Protein AF-A0A0L8GAP7-F1 (afdb_monomer_lite)

Secondary structure (DSSP, 8-state):
------EEE---GGGHHHHTT--TTGGGSHHHHHHHHHHHHHTT-EEESS---EE-TTS-EEEE-TTS-EE---B-TTSTTSB--SSSSPPPHHHHHHHHHHHHHHHHHHHHHHHHHHHHHHHHHS-PPPGGGGGGTT---

Organism: Octopus bimaculoides (NCBI:txid37653)

Radius of gyration: 24.82 Å; chains: 1; bounding box: 60×45×63 Å

Structure (mmCIF, N/CA/C/O backbone):
data_AF-A0A0L8GAP7-F1
#
_entry.id   AF-A0A0L8GAP7-F1
#
loop_
_atom_site.group_PDB
_atom_site.id
_atom_site.type_symbol
_atom_site.label_atom_id
_atom_site.label_alt_id
_atom_site.label_comp_id
_atom_site.label_asym_id
_atom_site.label_entity_id
_atom_site.label_seq_id
_atom_site.pdbx_PDB_ins_code
_atom_site.Cartn_x
_atom_site.Cartn_y
_atom_site.Cartn_z
_atom_site.occupancy
_atom_site.B_iso_or_equiv
_atom_site.auth_seq_id
_atom_site.auth_comp_id
_atom_site.auth_asym_id
_atom_site.auth_atom_id
_atom_site.pdbx_PDB_model_num
ATOM 1 N N . MET A 1 1 ? 7.703 -23.394 11.719 1.00 33.31 1 MET A N 1
ATOM 2 C CA . MET A 1 1 ? 7.856 -22.819 10.367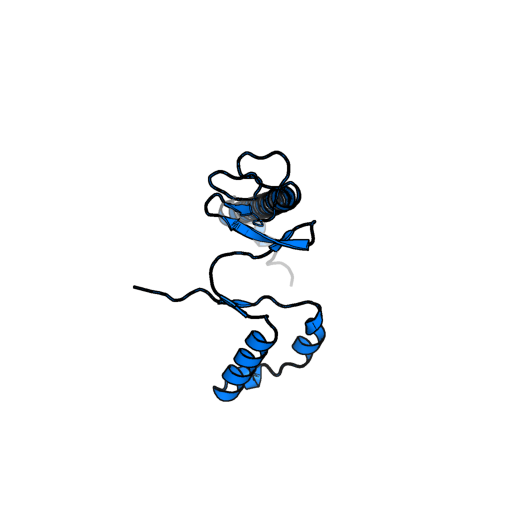 1.00 33.31 1 MET A CA 1
ATOM 3 C C . MET A 1 1 ? 6.482 -22.352 9.921 1.00 33.31 1 MET A C 1
ATOM 5 O O . MET A 1 1 ? 5.646 -23.189 9.620 1.00 33.31 1 MET A O 1
ATOM 9 N N . SER A 1 2 ? 6.210 -21.050 10.019 1.00 41.28 2 SER A N 1
ATOM 10 C CA . SER A 1 2 ? 4.970 -20.445 9.522 1.00 41.28 2 SER A CA 1
ATOM 11 C C . SER A 1 2 ? 5.286 -19.816 8.168 1.00 41.28 2 SER A C 1
ATOM 13 O O . SER A 1 2 ? 6.085 -18.887 8.108 1.00 41.28 2 SER A O 1
ATOM 15 N N . TRP A 1 3 ? 4.714 -20.357 7.093 1.00 41.84 3 TRP A N 1
ATOM 16 C CA . TRP A 1 3 ? 4.723 -19.764 5.751 1.00 41.84 3 TRP A CA 1
ATOM 17 C C . TRP A 1 3 ? 3.321 -19.252 5.407 1.00 41.84 3 TRP A C 1
ATOM 19 O O . TRP A 1 3 ? 2.769 -19.575 4.359 1.00 41.84 3 TRP A O 1
ATOM 29 N N . ALA A 1 4 ? 2.689 -18.518 6.319 1.00 48.25 4 ALA A N 1
ATOM 30 C CA . ALA A 1 4 ? 1.472 -17.802 5.973 1.00 48.25 4 ALA A CA 1
ATOM 31 C C . ALA A 1 4 ? 1.882 -16.454 5.372 1.00 48.25 4 ALA A C 1
ATOM 33 O O . ALA A 1 4 ? 2.181 -15.514 6.104 1.00 48.25 4 ALA A O 1
ATOM 34 N N . SER A 1 5 ? 1.950 -16.380 4.041 1.00 63.56 5 SER A N 1
ATOM 35 C CA . SER A 1 5 ? 2.026 -15.094 3.347 1.00 63.56 5 SER A CA 1
ATOM 36 C C . SER A 1 5 ? 0.787 -14.282 3.714 1.00 63.56 5 SER A C 1
ATOM 38 O O . SER A 1 5 ? -0.337 -14.746 3.519 1.00 63.56 5 SER A O 1
ATOM 40 N N . GLU A 1 6 ? 0.986 -13.098 4.281 1.00 74.75 6 GLU A N 1
ATOM 41 C CA . GLU A 1 6 ? -0.106 -12.224 4.709 1.00 74.75 6 GLU A CA 1
ATOM 42 C C . GLU A 1 6 ? -0.901 -11.739 3.489 1.00 74.75 6 GLU A C 1
ATOM 44 O O . GLU A 1 6 ? -0.309 -11.365 2.477 1.00 74.75 6 GLU A O 1
ATOM 49 N N . ILE A 1 7 ? -2.233 -11.797 3.542 1.00 77.94 7 ILE A N 1
ATOM 50 C CA . ILE A 1 7 ? -3.103 -11.439 2.413 1.00 77.94 7 ILE A CA 1
ATOM 51 C C . ILE A 1 7 ? -3.811 -10.131 2.742 1.00 77.94 7 ILE A C 1
ATOM 53 O O . ILE A 1 7 ? -4.482 -10.028 3.767 1.00 77.94 7 ILE A O 1
ATOM 57 N N . TYR A 1 8 ? -3.673 -9.148 1.858 1.00 79.25 8 TYR A N 1
ATOM 58 C CA . TYR A 1 8 ? -4.262 -7.823 2.008 1.00 79.25 8 TYR A CA 1
ATOM 59 C C . TYR A 1 8 ? -5.370 -7.602 0.983 1.00 79.25 8 TYR A C 1
ATOM 61 O O . TYR A 1 8 ? -5.257 -8.023 -0.171 1.00 79.25 8 TYR A O 1
ATOM 69 N N . LEU A 1 9 ? -6.420 -6.898 1.412 1.00 84.38 9 LEU A N 1
ATOM 70 C CA . LEU A 1 9 ? -7.466 -6.395 0.531 1.00 84.38 9 LEU A CA 1
ATOM 71 C C . LEU A 1 9 ? -7.030 -5.047 -0.061 1.00 84.38 9 LEU A C 1
ATOM 73 O O . LEU A 1 9 ? -6.821 -4.080 0.670 1.00 84.38 9 LEU A O 1
ATOM 77 N N . HIS A 1 10 ? -6.930 -4.975 -1.383 1.00 80.75 10 HIS A N 1
ATOM 78 C CA . HIS A 1 10 ? -6.721 -3.754 -2.148 1.00 80.75 10 HIS A CA 1
ATOM 79 C C . HIS A 1 10 ? -8.005 -3.407 -2.907 1.00 80.75 10 HIS A C 1
ATOM 81 O O . HIS A 1 10 ? -8.205 -3.828 -4.046 1.00 80.75 10 HIS A O 1
ATOM 87 N N . ALA A 1 11 ? -8.895 -2.664 -2.245 1.00 80.06 11 ALA A N 1
ATOM 88 C CA . ALA A 1 11 ? -10.139 -2.203 -2.854 1.00 80.06 11 ALA A CA 1
ATOM 89 C C . ALA A 1 11 ? -9.838 -1.257 -4.028 1.00 80.06 11 ALA A C 1
ATOM 91 O O . ALA A 1 11 ? -9.101 -0.280 -3.882 1.00 80.06 11 ALA A O 1
ATOM 92 N N . GLN A 1 12 ? -10.400 -1.554 -5.200 1.00 72.69 12 GLN A N 1
ATOM 93 C CA . GLN A 1 12 ? -10.185 -0.764 -6.412 1.00 72.69 12 GLN A CA 1
ATOM 94 C C . GLN A 1 12 ? -11.370 0.172 -6.645 1.00 72.69 12 GLN A C 1
ATOM 96 O O . GLN A 1 12 ? -12.494 -0.301 -6.777 1.00 72.69 12 GLN A O 1
ATOM 101 N N . ALA A 1 13 ? -11.114 1.470 -6.839 1.00 77.75 13 ALA A N 1
ATOM 102 C CA . ALA A 1 13 ? -12.162 2.485 -7.026 1.00 77.75 13 ALA A CA 1
ATOM 103 C C . ALA A 1 13 ? -13.170 2.153 -8.151 1.00 77.75 13 ALA A C 1
ATOM 105 O O . ALA A 1 13 ? -14.355 2.467 -8.068 1.00 77.75 13 ALA A O 1
ATOM 106 N N . ARG A 1 14 ? -12.732 1.450 -9.211 1.00 79.38 14 ARG A N 1
ATOM 107 C CA . ARG A 1 14 ? -13.622 1.000 -10.304 1.00 79.38 14 ARG A CA 1
ATOM 108 C C . ARG A 1 14 ? -14.688 -0.017 -9.855 1.00 79.38 14 ARG A C 1
ATOM 110 O O . ARG A 1 14 ? -15.606 -0.298 -10.621 1.00 79.38 14 ARG A O 1
ATOM 117 N N . LEU A 1 15 ? -14.534 -0.605 -8.668 1.00 80.94 15 LEU A N 1
ATOM 118 C CA . LEU A 1 15 ? -15.395 -1.635 -8.084 1.00 80.94 15 LEU A CA 1
ATOM 119 C C . LEU A 1 15 ? -16.214 -1.123 -6.887 1.00 80.94 15 LEU A C 1
ATOM 121 O O . LEU A 1 15 ? -17.000 -1.893 -6.345 1.00 80.94 15 LEU A O 1
ATOM 125 N N . ASP A 1 16 ? -16.123 0.156 -6.506 1.00 83.50 16 ASP A N 1
ATOM 126 C CA . ASP A 1 16 ? -16.820 0.721 -5.333 1.00 83.50 16 ASP A CA 1
ATOM 127 C C . ASP A 1 16 ? -18.336 0.464 -5.349 1.00 83.50 16 ASP A C 1
ATOM 129 O O . ASP A 1 16 ? -18.926 0.057 -4.348 1.00 83.50 16 ASP A O 1
ATOM 133 N N . ASN A 1 17 ? -18.973 0.594 -6.517 1.00 86.88 17 ASN A N 1
ATOM 134 C CA . ASN A 1 17 ? -20.409 0.336 -6.674 1.00 86.88 17 ASN A CA 1
ATOM 135 C C . ASN A 1 17 ? -20.801 -1.110 -6.335 1.00 86.88 17 ASN A C 1
ATOM 137 O O . ASN A 1 17 ? -21.926 -1.364 -5.912 1.00 86.88 17 ASN A O 1
ATOM 141 N N . ARG A 1 18 ? -19.887 -2.070 -6.505 1.00 84.06 18 ARG A N 1
ATOM 142 C CA . ARG A 1 18 ? -20.130 -3.477 -6.175 1.00 84.06 18 ARG A CA 1
ATOM 143 C C . ARG A 1 18 ? -20.196 -3.685 -4.669 1.00 84.06 18 ARG A C 1
ATOM 145 O O . ARG A 1 18 ? -21.032 -4.461 -4.209 1.00 84.06 18 ARG A O 1
ATOM 152 N N . TRP A 1 19 ? -19.366 -2.982 -3.903 1.00 84.94 19 TRP A N 1
ATOM 153 C CA . TRP A 1 19 ? -19.348 -3.085 -2.444 1.00 84.94 19 TRP A CA 1
ATOM 154 C C . TRP A 1 19 ? -20.687 -2.676 -1.822 1.00 84.94 19 TRP A C 1
ATOM 156 O O . TRP A 1 19 ? -21.099 -3.263 -0.826 1.00 84.94 19 TRP A O 1
ATOM 166 N N . LEU A 1 20 ? -21.432 -1.776 -2.475 1.00 87.69 20 LEU A N 1
ATOM 167 C CA . LEU A 1 20 ? -22.800 -1.404 -2.086 1.00 87.69 20 LEU A CA 1
ATOM 168 C C . LEU A 1 20 ? -23.829 -2.531 -2.288 1.00 87.69 20 LEU A C 1
ATOM 170 O O . LEU A 1 20 ? -24.913 -2.486 -1.712 1.00 87.69 20 LEU A O 1
ATOM 174 N N . THR A 1 21 ? -23.507 -3.530 -3.112 1.00 86.88 21 THR A N 1
ATOM 175 C CA . THR A 1 21 ? -24.404 -4.642 -3.477 1.00 86.88 21 THR A CA 1
ATOM 176 C C . THR A 1 21 ? -24.031 -5.972 -2.822 1.00 86.88 21 THR A C 1
ATOM 178 O O . THR A 1 21 ? -24.754 -6.956 -2.974 1.00 86.88 21 THR A O 1
ATOM 181 N N . ILE A 1 22 ? -22.916 -6.025 -2.087 1.00 87.56 22 ILE A N 1
ATOM 182 C CA . ILE A 1 22 ? -22.471 -7.244 -1.412 1.00 87.56 22 ILE A CA 1
ATOM 183 C C . ILE A 1 22 ? -23.400 -7.564 -0.236 1.00 87.56 22 ILE A C 1
ATOM 185 O O . ILE A 1 22 ? -23.593 -6.760 0.675 1.00 87.56 22 ILE A O 1
ATOM 189 N N . ASN A 1 23 ? -23.931 -8.789 -0.222 1.00 88.56 23 ASN A N 1
ATOM 190 C CA . ASN A 1 23 ? -24.629 -9.322 0.939 1.00 88.56 23 ASN A CA 1
ATOM 191 C C . ASN A 1 23 ? -23.617 -9.905 1.935 1.00 88.56 23 ASN A C 1
ATOM 193 O O . ASN A 1 23 ? -23.167 -11.041 1.789 1.00 88.56 23 ASN A O 1
ATOM 197 N N . LEU A 1 24 ? -23.296 -9.138 2.978 1.00 88.25 24 LEU A N 1
ATOM 198 C CA . LEU A 1 24 ? -22.352 -9.555 4.018 1.00 88.25 24 LEU A CA 1
ATOM 199 C C . LEU A 1 24 ? -22.804 -10.797 4.797 1.00 88.25 24 LEU A C 1
ATOM 201 O O . LEU A 1 24 ? -21.959 -11.520 5.316 1.00 88.25 24 LEU A O 1
ATOM 205 N N . GLN A 1 25 ? -24.108 -11.079 4.871 1.00 93.50 25 GLN A N 1
ATOM 206 C CA . GLN A 1 25 ? -24.598 -12.261 5.585 1.00 93.50 25 GLN A CA 1
ATOM 207 C C . GLN A 1 25 ? -24.176 -13.566 4.894 1.00 93.50 25 GLN A C 1
ATOM 209 O O . GLN A 1 25 ? -23.902 -14.549 5.578 1.00 93.50 25 GLN A O 1
ATOM 214 N N . ASP A 1 26 ? -24.063 -13.567 3.559 1.00 92.12 26 ASP A N 1
ATOM 215 C CA . ASP A 1 26 ? -23.667 -14.755 2.783 1.00 92.12 26 ASP A CA 1
ATOM 216 C C . ASP A 1 26 ? -22.218 -15.176 3.091 1.00 92.12 26 ASP A C 1
ATOM 218 O O . ASP A 1 26 ? -21.881 -16.357 3.058 1.00 92.12 26 ASP A O 1
ATOM 222 N N . VAL A 1 27 ? -21.366 -14.223 3.482 1.00 92.31 27 VAL A N 1
ATOM 223 C CA . VAL A 1 27 ? -19.942 -14.448 3.790 1.00 92.31 27 VAL A CA 1
ATOM 224 C C . VAL A 1 27 ? -19.743 -15.331 5.026 1.00 92.31 27 VAL A C 1
ATOM 226 O O . VAL A 1 27 ? -18.719 -15.998 5.147 1.00 92.31 27 VAL A O 1
ATOM 229 N N . PHE A 1 28 ? -20.719 -15.386 5.935 1.00 94.81 28 PHE A N 1
ATOM 230 C CA . PHE A 1 28 ? -20.641 -16.228 7.134 1.00 94.81 28 PHE A CA 1
ATOM 231 C C . PHE A 1 28 ? -20.937 -17.710 6.866 1.00 94.81 28 PHE A C 1
ATOM 233 O O . PHE A 1 28 ? -20.853 -18.529 7.781 1.00 94.81 28 PHE A O 1
ATOM 240 N N . VAL A 1 29 ? -21.253 -18.073 5.620 1.00 94.94 29 VAL A N 1
ATOM 241 C CA . VAL A 1 29 ? -21.424 -19.460 5.183 1.00 94.94 29 VAL A CA 1
ATOM 242 C C . VAL A 1 29 ? -20.240 -19.849 4.299 1.00 94.94 29 VAL A C 1
ATOM 244 O O . VAL A 1 29 ? -19.719 -19.034 3.540 1.00 94.94 29 VAL A O 1
ATOM 247 N N . ARG A 1 30 ? -19.793 -21.107 4.378 1.00 94.31 30 ARG A N 1
ATOM 248 C CA . ARG A 1 30 ? -18.587 -21.592 3.685 1.00 94.31 30 ARG A CA 1
ATOM 249 C C . ARG A 1 30 ? -18.624 -21.321 2.179 1.00 94.31 30 ARG A C 1
ATOM 251 O O . ARG A 1 30 ? -17.627 -20.883 1.603 1.00 94.31 30 ARG A O 1
ATOM 258 N N . GLU A 1 31 ? -19.757 -21.589 1.543 1.00 94.44 31 GLU A N 1
ATOM 259 C CA . GLU A 1 31 ? -19.969 -21.394 0.111 1.00 94.44 31 GLU A CA 1
ATOM 260 C C . GLU A 1 31 ? -19.934 -19.908 -0.263 1.00 94.44 31 GLU A C 1
ATOM 262 O O . GLU A 1 31 ? -19.295 -19.543 -1.249 1.00 94.44 31 GLU A O 1
ATOM 267 N N . GLY A 1 32 ? -20.567 -19.041 0.534 1.00 93.38 32 GLY A N 1
ATOM 268 C CA . GLY A 1 32 ? -20.546 -17.594 0.314 1.00 93.38 32 GLY A CA 1
ATOM 269 C C . GLY A 1 32 ? -19.163 -16.981 0.532 1.00 93.38 32 GLY A C 1
ATOM 270 O O . GLY A 1 32 ? -18.710 -16.208 -0.309 1.00 93.38 32 GLY A O 1
ATOM 271 N N . LEU A 1 33 ? -18.425 -17.416 1.559 1.00 92.88 33 LEU A N 1
ATOM 272 C CA . LEU A 1 33 ? -17.021 -17.039 1.750 1.00 92.88 33 LEU A CA 1
ATOM 273 C C . LEU A 1 33 ? -16.151 -17.461 0.563 1.00 92.88 33 LEU A C 1
ATOM 275 O O . LEU A 1 33 ? -15.354 -16.670 0.071 1.00 92.88 33 LEU A O 1
ATOM 279 N N . SER A 1 34 ? -16.311 -18.698 0.087 1.00 94.25 34 SER A N 1
ATOM 280 C CA . SER A 1 34 ? -15.528 -19.225 -1.039 1.00 94.25 34 SER A CA 1
ATOM 281 C C . SER A 1 34 ? -15.831 -18.470 -2.336 1.00 94.25 34 SER A C 1
ATOM 283 O O . SER A 1 34 ? -14.918 -18.175 -3.105 1.00 94.25 34 SER A O 1
ATOM 285 N N . ARG A 1 35 ? -17.105 -18.117 -2.568 1.00 93.19 35 ARG A N 1
ATOM 286 C CA . ARG A 1 35 ? -17.517 -17.268 -3.694 1.00 93.19 35 ARG A CA 1
ATOM 287 C C . ARG A 1 35 ? -16.899 -15.880 -3.597 1.00 93.19 35 ARG A C 1
ATOM 289 O O . ARG A 1 35 ? -16.238 -15.475 -4.545 1.00 93.19 35 ARG A O 1
ATOM 296 N N . LEU A 1 36 ? -17.051 -15.197 -2.459 1.00 91.38 36 LEU A N 1
ATOM 297 C CA . LEU A 1 36 ? -16.470 -13.870 -2.255 1.00 91.38 36 LEU A CA 1
ATOM 298 C C . LEU A 1 36 ? -14.946 -13.902 -2.414 1.00 91.38 36 LEU A C 1
ATOM 300 O O . LEU A 1 36 ? -14.387 -13.042 -3.080 1.00 91.38 36 LEU A O 1
ATOM 304 N N . TRP A 1 37 ? -14.270 -14.907 -1.860 1.00 91.62 37 TRP A N 1
ATOM 305 C CA . TRP A 1 37 ? -12.826 -15.067 -2.003 1.00 91.62 37 TRP A CA 1
ATOM 306 C C . TRP A 1 37 ? -12.401 -15.178 -3.467 1.00 91.62 37 TRP A C 1
ATOM 308 O O . TRP A 1 37 ? -11.552 -14.412 -3.916 1.00 91.62 37 TRP A O 1
ATOM 318 N N . ASN A 1 38 ? -13.006 -16.098 -4.223 1.00 92.12 38 ASN A N 1
ATOM 319 C CA . ASN A 1 38 ? -12.703 -16.276 -5.643 1.00 92.12 38 ASN A CA 1
ATOM 320 C C . ASN A 1 38 ? -12.965 -14.995 -6.427 1.00 92.12 38 ASN A C 1
ATOM 322 O O . ASN A 1 38 ? -12.147 -14.598 -7.249 1.00 92.12 38 ASN A O 1
ATOM 326 N N . ASP A 1 39 ? -14.064 -14.318 -6.120 1.00 90.56 39 ASP A N 1
ATOM 327 C CA . ASP A 1 39 ? -14.403 -13.030 -6.696 1.00 90.56 39 ASP A CA 1
ATOM 328 C C . ASP A 1 39 ? -13.321 -11.979 -6.413 1.00 90.56 39 ASP A C 1
ATOM 330 O O . ASP A 1 39 ? -12.871 -11.310 -7.343 1.00 90.56 39 ASP A O 1
ATOM 334 N N . LEU A 1 40 ? -12.863 -11.838 -5.169 1.00 89.12 40 LEU A N 1
ATOM 335 C CA . LEU A 1 40 ? -11.811 -10.884 -4.808 1.00 89.12 40 LEU A CA 1
ATOM 336 C C . LEU A 1 40 ? -10.469 -11.239 -5.476 1.00 89.12 40 LEU A C 1
ATOM 338 O O . LEU A 1 40 ? -9.776 -10.345 -5.960 1.00 89.12 40 LEU A O 1
ATOM 342 N N . VAL A 1 41 ? -10.123 -12.527 -5.590 1.00 85.12 41 VAL A N 1
ATOM 343 C CA . VAL A 1 41 ? -8.939 -12.983 -6.346 1.00 85.12 41 VAL A CA 1
ATOM 344 C C . VAL A 1 41 ? -9.073 -12.641 -7.831 1.00 85.12 41 VAL A C 1
ATOM 346 O O . VAL A 1 41 ? -8.172 -12.036 -8.406 1.00 85.12 41 VAL A O 1
ATOM 349 N N . CYS A 1 42 ? -10.201 -12.979 -8.460 1.00 86.25 42 CYS A N 1
ATOM 350 C CA . CYS A 1 42 ? -10.441 -12.741 -9.885 1.00 86.25 42 CYS A CA 1
ATOM 351 C C . CYS A 1 42 ? -10.442 -11.252 -10.244 1.00 86.25 42 CYS A C 1
ATOM 353 O O . CYS A 1 42 ? -10.077 -10.887 -11.359 1.00 86.25 42 CYS A O 1
ATOM 355 N N . ASN A 1 43 ? -10.837 -10.389 -9.308 1.00 82.69 43 ASN A N 1
ATOM 356 C CA . ASN A 1 43 ? -10.813 -8.943 -9.501 1.00 82.69 43 ASN A CA 1
ATOM 357 C C . ASN A 1 43 ? -9.456 -8.300 -9.174 1.00 82.69 43 ASN A C 1
ATOM 359 O O . ASN A 1 43 ? -9.282 -7.103 -9.419 1.00 82.69 43 ASN A O 1
ATOM 363 N N . GLY A 1 44 ? -8.492 -9.077 -8.669 1.00 79.81 44 GLY A N 1
ATOM 364 C CA . GLY A 1 44 ? -7.196 -8.569 -8.227 1.00 79.81 44 GLY A CA 1
ATOM 365 C C . GLY A 1 44 ? -7.298 -7.696 -6.975 1.00 79.81 44 GLY A C 1
ATOM 366 O O . GLY A 1 44 ? -6.496 -6.785 -6.798 1.00 79.81 44 GLY A O 1
ATOM 367 N N . GLU A 1 45 ? -8.314 -7.923 -6.140 1.00 84.62 45 GLU A N 1
ATOM 368 C CA . GLU A 1 45 ? -8.506 -7.222 -4.867 1.00 84.62 45 GLU A CA 1
ATOM 369 C C . GLU A 1 45 ? -7.793 -7.942 -3.708 1.00 84.62 45 GLU A C 1
ATOM 371 O O . GLU A 1 45 ? -7.607 -7.333 -2.663 1.00 84.62 45 GLU A O 1
ATOM 376 N N . LEU A 1 46 ? -7.346 -9.199 -3.870 1.00 85.75 46 LEU A N 1
ATOM 377 C CA . LEU A 1 46 ? -6.474 -9.880 -2.897 1.00 85.75 46 LEU A CA 1
ATOM 378 C C . LEU A 1 46 ? -5.020 -9.912 -3.368 1.00 85.75 46 LEU A C 1
ATOM 380 O O . LEU A 1 46 ? -4.720 -10.402 -4.456 1.00 85.75 46 LEU A O 1
ATOM 384 N N . ILE A 1 47 ? -4.116 -9.451 -2.505 1.00 77.50 47 ILE A N 1
ATOM 385 C CA . ILE A 1 47 ? -2.670 -9.412 -2.746 1.00 77.50 47 ILE A CA 1
ATOM 386 C C . ILE A 1 47 ? -1.971 -10.227 -1.653 1.00 77.50 47 ILE A C 1
ATOM 388 O O . ILE A 1 47 ? -2.281 -10.059 -0.477 1.00 77.50 47 ILE A O 1
ATOM 392 N N . SER A 1 48 ? -1.034 -11.110 -2.018 1.00 66.88 48 SER A N 1
ATOM 393 C CA . SER A 1 48 ? -0.276 -11.942 -1.070 1.00 66.88 48 SER A CA 1
ATOM 394 C C . SER A 1 48 ? 1.142 -11.395 -0.847 1.00 66.88 48 SER A C 1
ATOM 396 O O . SER A 1 48 ? 1.899 -11.278 -1.802 1.00 66.88 48 SER A O 1
ATOM 398 N N . GLY A 1 49 ? 1.490 -11.100 0.412 1.00 62.16 49 GLY A N 1
ATOM 399 C CA . GLY A 1 49 ? 2.841 -11.012 0.983 1.00 62.16 49 GLY A CA 1
ATOM 400 C C . GLY A 1 49 ? 3.800 -9.913 0.492 1.00 62.16 49 GLY A C 1
ATOM 401 O O . GLY A 1 49 ? 4.412 -10.044 -0.558 1.00 62.16 49 GLY A O 1
ATOM 402 N N . ALA A 1 50 ? 4.021 -8.911 1.356 1.00 49.03 50 ALA A N 1
ATOM 403 C CA . ALA A 1 50 ? 5.193 -8.025 1.499 1.00 49.03 50 ALA A CA 1
ATOM 404 C C . ALA A 1 50 ? 5.841 -7.402 0.241 1.00 49.03 50 ALA A C 1
ATOM 406 O O . ALA A 1 50 ? 7.048 -7.474 0.044 1.00 49.03 50 ALA A O 1
ATOM 407 N N . ALA A 1 51 ? 5.065 -6.653 -0.532 1.00 51.41 51 ALA A N 1
ATOM 408 C CA . ALA A 1 51 ? 5.522 -5.386 -1.094 1.00 51.41 51 ALA A CA 1
ATOM 409 C C . ALA A 1 51 ? 4.269 -4.564 -1.373 1.00 51.41 51 ALA A C 1
ATOM 411 O O . ALA A 1 51 ? 3.360 -5.025 -2.060 1.00 51.41 51 ALA A O 1
ATOM 412 N N . LYS A 1 52 ? 4.182 -3.361 -0.798 1.00 62.25 52 LYS A N 1
ATOM 413 C CA . LYS A 1 52 ? 3.258 -2.343 -1.299 1.00 62.25 52 LYS A CA 1
ATOM 414 C C . LYS A 1 52 ? 3.713 -2.045 -2.725 1.00 62.25 52 LYS A C 1
ATOM 416 O O . LYS A 1 52 ? 4.586 -1.207 -2.926 1.00 62.25 52 LYS A O 1
ATOM 421 N N . ASP A 1 53 ? 3.201 -2.817 -3.670 1.00 69.62 53 ASP A N 1
ATOM 422 C CA . ASP A 1 53 ? 3.401 -2.604 -5.088 1.00 69.62 53 ASP A CA 1
ATOM 423 C C . ASP A 1 53 ? 2.605 -1.338 -5.428 1.00 69.62 53 ASP A C 1
ATOM 425 O O . ASP A 1 53 ? 1.383 -1.362 -5.570 1.00 69.62 53 ASP A O 1
ATOM 429 N N . VAL A 1 54 ? 3.292 -0.197 -5.429 1.00 83.00 54 VAL A N 1
ATOM 430 C CA . VAL A 1 54 ? 2.706 1.128 -5.646 1.00 83.00 54 VAL A CA 1
ATOM 431 C C . VAL A 1 54 ? 3.114 1.600 -7.027 1.00 83.00 54 VAL A C 1
ATOM 433 O O . VAL A 1 54 ? 4.277 1.508 -7.410 1.00 83.00 54 VAL A O 1
ATOM 436 N N . ILE A 1 55 ? 2.159 2.113 -7.794 1.00 83.06 55 ILE A N 1
ATOM 437 C CA . ILE A 1 55 ? 2.458 2.702 -9.096 1.00 83.06 55 ILE A CA 1
ATOM 438 C C . ILE A 1 55 ? 3.112 4.068 -8.869 1.00 83.06 55 ILE A C 1
ATOM 440 O O . ILE A 1 55 ? 2.543 4.936 -8.207 1.00 83.06 55 ILE A O 1
ATOM 444 N N . ASN A 1 56 ? 4.315 4.256 -9.407 1.00 87.38 56 ASN A N 1
ATOM 445 C CA . ASN A 1 56 ? 5.029 5.525 -9.328 1.00 87.38 56 ASN A CA 1
ATOM 446 C C . ASN A 1 56 ? 4.484 6.554 -10.339 1.00 87.38 56 ASN A C 1
ATOM 448 O O . ASN A 1 56 ? 3.655 6.246 -11.195 1.00 87.38 56 ASN A O 1
ATOM 452 N N . ALA A 1 57 ? 4.993 7.788 -10.290 1.00 85.94 57 ALA A N 1
ATOM 453 C CA . ALA A 1 57 ? 4.572 8.862 -11.198 1.00 85.94 57 ALA A CA 1
ATOM 454 C C . ALA A 1 57 ? 4.842 8.576 -12.695 1.00 85.94 57 ALA A C 1
ATOM 456 O O . ALA A 1 57 ? 4.282 9.248 -13.557 1.00 85.94 57 ALA A O 1
ATOM 457 N N . ALA A 1 58 ? 5.677 7.580 -13.012 1.00 83.56 58 ALA A N 1
ATOM 458 C CA . ALA A 1 58 ? 5.935 7.122 -14.376 1.00 8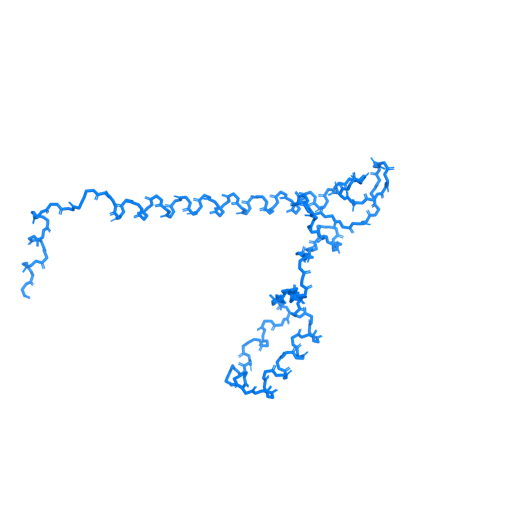3.56 58 ALA A CA 1
ATOM 459 C C . ALA A 1 58 ? 4.984 5.994 -14.826 1.00 83.56 58 ALA A C 1
ATOM 461 O O . ALA A 1 58 ? 5.152 5.454 -15.917 1.00 83.56 58 ALA A O 1
ATOM 462 N N . GLY A 1 59 ? 3.995 5.623 -14.006 1.00 81.00 59 GLY A N 1
ATOM 463 C CA . GLY A 1 59 ? 3.044 4.557 -14.320 1.00 81.00 59 GLY A CA 1
ATOM 464 C C . GLY A 1 59 ? 3.621 3.148 -14.169 1.00 81.00 59 GLY A C 1
ATOM 465 O O . GLY A 1 59 ? 3.001 2.189 -14.624 1.00 81.00 59 GLY A O 1
ATOM 466 N N . VAL A 1 60 ? 4.792 3.005 -13.539 1.00 81.38 60 VAL A N 1
ATOM 467 C CA . VAL A 1 60 ? 5.454 1.711 -13.343 1.00 81.38 60 VAL A CA 1
ATOM 468 C C . VAL A 1 60 ? 5.265 1.230 -11.912 1.00 81.38 60 VAL A C 1
ATOM 470 O O . VAL A 1 60 ? 5.311 2.011 -10.963 1.00 81.38 60 VAL A O 1
ATOM 473 N N . LEU A 1 61 ? 5.080 -0.079 -11.763 1.00 81.44 61 LEU A N 1
ATOM 474 C CA . LEU A 1 61 ? 5.008 -0.743 -10.471 1.00 81.44 61 LEU A CA 1
ATOM 475 C C . LEU A 1 61 ? 6.340 -0.608 -9.716 1.00 81.44 61 LEU A C 1
ATOM 477 O O . LEU A 1 61 ? 7.384 -1.028 -10.215 1.00 81.44 61 LEU A O 1
ATOM 481 N N . ALA A 1 62 ? 6.300 -0.045 -8.514 1.00 87.69 62 ALA A N 1
ATOM 482 C CA . ALA A 1 62 ? 7.437 0.090 -7.618 1.00 87.69 62 ALA A CA 1
ATOM 483 C C . ALA A 1 62 ? 7.213 -0.726 -6.344 1.00 87.69 62 ALA A C 1
ATOM 485 O O . ALA A 1 62 ? 6.113 -0.753 -5.795 1.00 87.69 62 ALA A O 1
ATOM 486 N N . LYS A 1 63 ? 8.271 -1.376 -5.862 1.00 85.81 63 LYS A N 1
ATOM 487 C CA . LYS A 1 63 ? 8.260 -2.220 -4.667 1.00 85.81 63 LYS A CA 1
ATOM 488 C C . LYS A 1 63 ? 9.142 -1.624 -3.589 1.00 85.81 63 LYS A C 1
ATOM 490 O O . LYS A 1 63 ? 10.227 -1.134 -3.887 1.00 85.81 63 LYS A O 1
ATOM 495 N N . LYS A 1 64 ? 8.704 -1.708 -2.337 1.00 84.94 64 LYS A N 1
ATOM 496 C CA . LYS A 1 64 ? 9.512 -1.282 -1.194 1.00 84.94 64 LYS A CA 1
ATOM 497 C C . LYS A 1 64 ? 10.553 -2.348 -0.853 1.00 84.94 64 LYS A C 1
ATOM 499 O O . LYS A 1 64 ? 10.180 -3.478 -0.556 1.00 84.94 64 LYS A O 1
ATOM 504 N N . GLY A 1 65 ? 11.832 -1.994 -0.920 1.00 78.75 65 GLY A N 1
ATOM 505 C CA . GLY A 1 65 ? 12.946 -2.857 -0.532 1.00 78.75 65 GLY A CA 1
ATOM 506 C C . GLY A 1 65 ? 13.164 -2.901 0.983 1.00 78.75 65 GLY A C 1
ATOM 507 O O . GLY A 1 65 ? 12.514 -2.184 1.747 1.00 78.75 65 GLY A O 1
ATOM 508 N N . GLU A 1 66 ? 14.130 -3.713 1.418 1.00 74.50 66 GLU A N 1
ATOM 509 C CA . GLU A 1 66 ? 14.494 -3.874 2.838 1.00 74.50 66 GLU A CA 1
ATOM 510 C C . GLU A 1 66 ? 15.028 -2.582 3.472 1.00 74.50 66 GLU A C 1
ATOM 512 O O . GLU A 1 66 ? 14.830 -2.338 4.660 1.00 74.50 66 GLU A O 1
ATOM 517 N N . SER A 1 67 ? 15.632 -1.707 2.664 1.00 79.06 67 SER A N 1
ATOM 518 C CA . SER A 1 67 ? 16.062 -0.365 3.074 1.00 79.06 67 SER A CA 1
ATOM 519 C C . SER A 1 67 ? 14.900 0.581 3.401 1.00 79.06 67 SER A C 1
ATOM 521 O O . SER A 1 67 ? 15.121 1.680 3.903 1.00 79.06 67 SER A O 1
ATOM 523 N N . GLY A 1 68 ? 13.658 0.178 3.113 1.00 81.31 68 GLY A N 1
ATOM 524 C CA . GLY A 1 68 ? 12.471 1.009 3.273 1.00 81.31 68 GLY A CA 1
ATOM 525 C C . GLY A 1 68 ? 12.229 1.986 2.122 1.00 81.31 68 GLY A C 1
ATOM 526 O O . GLY A 1 68 ? 11.300 2.783 2.233 1.00 81.31 68 GLY A O 1
ATOM 527 N N . LEU A 1 69 ? 13.012 1.907 1.040 1.00 87.88 69 LEU A N 1
ATOM 528 C CA . LEU A 1 69 ? 12.858 2.723 -0.168 1.00 87.88 69 LEU A CA 1
ATOM 529 C C . LEU A 1 69 ? 12.130 1.964 -1.290 1.00 87.88 69 LEU A C 1
ATOM 531 O O . LEU A 1 69 ? 12.204 0.736 -1.350 1.00 87.88 69 LEU A O 1
ATOM 535 N N . TYR A 1 70 ? 11.447 2.672 -2.189 1.00 89.62 70 TYR A N 1
ATOM 536 C CA . TYR A 1 70 ? 10.750 2.110 -3.348 1.00 89.62 70 TYR A CA 1
ATOM 537 C C . TYR A 1 70 ? 11.671 1.973 -4.572 1.00 89.62 70 TYR A C 1
ATOM 539 O O . TYR A 1 70 ? 12.460 2.856 -4.884 1.00 89.62 70 TYR A O 1
ATOM 547 N N . PHE A 1 71 ? 11.533 0.879 -5.325 1.00 89.31 71 PHE A N 1
ATOM 548 C CA . PHE A 1 71 ? 12.299 0.606 -6.546 1.00 89.31 71 PHE A 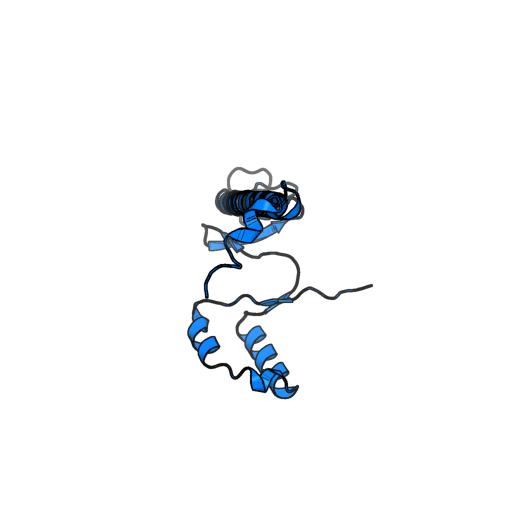CA 1
ATOM 549 C C . PHE A 1 71 ? 11.407 -0.035 -7.615 1.00 89.31 71 PHE A C 1
ATOM 551 O O . PHE A 1 71 ? 10.641 -0.948 -7.312 1.00 89.31 71 PHE A O 1
ATOM 558 N N . CYS A 1 72 ? 11.494 0.422 -8.870 1.00 87.75 72 CYS A N 1
ATOM 559 C CA . CYS A 1 72 ? 10.632 -0.061 -9.962 1.00 87.75 72 CYS A CA 1
ATOM 560 C C . CYS A 1 72 ? 11.325 -1.002 -10.954 1.00 87.75 72 CYS A C 1
ATOM 562 O O . CYS A 1 72 ? 10.677 -1.500 -11.872 1.00 87.75 72 CYS A O 1
ATOM 564 N N . GLY A 1 73 ? 12.640 -1.218 -10.827 1.00 85.00 73 GLY A N 1
ATOM 565 C CA . GLY A 1 73 ? 13.397 -2.097 -11.724 1.00 85.00 73 GLY A CA 1
ATOM 566 C C . GLY A 1 73 ? 13.469 -1.633 -13.182 1.00 85.00 73 GLY A C 1
ATOM 567 O O . GLY A 1 73 ? 13.950 -2.376 -14.029 1.00 85.00 73 GLY A O 1
ATOM 568 N N . SER A 1 74 ? 12.978 -0.434 -13.509 1.00 83.94 74 SER A N 1
ATOM 569 C CA . SER A 1 74 ? 13.064 0.112 -14.867 1.00 83.94 74 SER A CA 1
ATOM 570 C C . SER A 1 74 ? 14.463 0.619 -15.174 1.00 83.94 74 SER A C 1
ATOM 572 O O . SER A 1 74 ? 15.198 1.010 -14.263 1.00 83.94 74 SER A O 1
ATOM 574 N N . ALA A 1 75 ? 14.788 0.668 -16.466 1.00 82.75 75 ALA A N 1
ATOM 575 C CA . ALA A 1 75 ? 16.036 1.248 -16.924 1.00 82.75 75 ALA A CA 1
ATOM 576 C C . ALA A 1 75 ? 16.108 2.748 -16.576 1.00 82.75 75 ALA A C 1
ATOM 578 O O . ALA A 1 75 ? 15.155 3.497 -16.807 1.00 82.75 75 ALA A O 1
ATOM 579 N N . THR A 1 76 ? 17.233 3.185 -16.021 1.00 75.81 76 THR A N 1
ATOM 580 C CA . THR A 1 76 ? 17.499 4.566 -15.608 1.00 75.81 76 THR A CA 1
ATOM 581 C C . THR A 1 76 ? 18.791 5.048 -16.239 1.00 75.81 76 THR A C 1
ATOM 583 O O . THR A 1 76 ? 19.842 4.466 -16.000 1.00 75.81 76 THR A O 1
ATOM 586 N N . SER A 1 77 ? 18.737 6.143 -16.993 1.00 70.31 77 SER A N 1
ATOM 587 C CA . SER A 1 77 ? 19.934 6.749 -17.574 1.00 70.31 77 SER A CA 1
ATOM 588 C C . SER A 1 77 ? 20.765 7.468 -16.508 1.00 70.31 77 SER A C 1
ATOM 590 O O . SER A 1 77 ? 20.230 8.330 -15.809 1.00 70.31 77 SER A O 1
ATOM 592 N N . GLY A 1 78 ? 22.069 7.183 -16.443 1.00 67.44 78 GLY A N 1
ATOM 593 C CA . GLY A 1 78 ? 23.022 7.927 -15.605 1.00 67.44 78 GLY A CA 1
ATOM 594 C C . GLY A 1 78 ? 23.422 7.239 -14.297 1.00 67.44 78 GLY A C 1
ATOM 595 O O . GLY A 1 78 ? 23.932 7.907 -13.401 1.00 67.44 78 GLY A O 1
ATOM 596 N N . CYS A 1 79 ? 23.205 5.927 -14.191 1.00 65.88 79 CYS A N 1
ATOM 597 C CA . CYS A 1 79 ? 23.530 5.120 -13.017 1.00 65.88 79 CYS A CA 1
ATOM 598 C C . CYS A 1 79 ? 24.429 3.944 -13.391 1.00 65.88 79 CYS A C 1
ATOM 600 O O . CYS A 1 79 ? 24.411 3.486 -14.525 1.00 65.88 79 CYS A O 1
ATOM 602 N N . THR A 1 80 ? 25.219 3.451 -12.438 1.00 66.94 80 THR A N 1
ATOM 603 C CA . THR A 1 80 ? 26.267 2.440 -12.671 1.00 66.94 80 THR A CA 1
ATOM 604 C C . THR A 1 80 ? 25.763 1.131 -13.282 1.00 66.94 80 THR A C 1
ATOM 606 O O . THR A 1 80 ? 26.496 0.522 -14.054 1.00 66.94 80 THR A O 1
ATOM 609 N N . GLU A 1 81 ? 24.528 0.722 -12.980 1.00 67.12 81 GLU A N 1
ATOM 610 C CA . GLU A 1 81 ? 23.895 -0.501 -13.511 1.00 67.12 81 GLU A CA 1
ATOM 611 C C . GLU A 1 81 ? 22.649 -0.225 -14.374 1.00 67.12 81 GLU A C 1
ATOM 613 O O . GLU A 1 81 ? 21.850 -1.125 -14.639 1.00 67.12 81 GLU A O 1
ATOM 618 N N . ASP A 1 82 ? 22.458 1.034 -14.793 1.00 77.25 82 ASP A N 1
ATOM 619 C CA . ASP A 1 82 ? 21.355 1.500 -15.647 1.00 77.25 82 ASP A CA 1
ATOM 620 C C . ASP A 1 82 ? 19.946 1.033 -15.220 1.00 77.25 82 ASP A C 1
ATOM 622 O O . ASP A 1 82 ? 19.023 1.058 -16.028 1.00 77.25 82 ASP A O 1
ATOM 626 N N . THR A 1 83 ? 19.737 0.627 -13.961 1.00 84.12 83 THR A N 1
ATOM 627 C CA . THR A 1 83 ? 18.473 0.048 -13.473 1.00 84.12 83 THR A CA 1
ATOM 628 C C . THR A 1 83 ? 18.119 0.548 -12.071 1.00 84.12 83 THR A C 1
ATOM 630 O O . THR A 1 83 ? 18.990 0.761 -11.223 1.00 84.12 83 THR A O 1
ATOM 633 N N . CYS A 1 84 ? 16.818 0.706 -11.801 1.00 86.56 84 CYS A N 1
ATOM 634 C CA . CYS A 1 84 ? 16.323 1.113 -10.489 1.00 86.56 84 CYS A CA 1
ATOM 635 C C . CYS A 1 84 ? 16.285 -0.046 -9.473 1.00 86.56 84 CYS A C 1
ATOM 637 O O . CYS A 1 84 ? 15.314 -0.808 -9.462 1.00 86.56 84 CYS A O 1
ATOM 639 N N . GLN A 1 85 ? 17.318 -0.178 -8.627 1.00 84.19 85 GLN A N 1
ATOM 640 C CA . GLN A 1 85 ? 17.494 -1.295 -7.679 1.00 84.19 85 GLN A CA 1
ATOM 641 C C . GLN A 1 85 ? 18.176 -0.882 -6.349 1.00 84.19 85 GLN A C 1
ATOM 643 O O . GLN A 1 85 ? 18.822 0.165 -6.326 1.00 84.19 85 GLN A O 1
ATOM 648 N N . PRO A 1 86 ? 18.060 -1.685 -5.264 1.00 75.44 86 PRO A N 1
ATOM 649 C CA . PRO A 1 86 ? 18.551 -1.332 -3.922 1.00 75.44 86 PRO A CA 1
ATOM 650 C C . PRO A 1 86 ? 20.070 -1.409 -3.687 1.00 75.44 86 PRO A C 1
ATOM 652 O O . PRO A 1 86 ? 20.596 -0.537 -3.003 1.00 75.44 86 PRO A O 1
ATOM 655 N N . ASP A 1 87 ? 20.762 -2.438 -4.195 1.00 69.50 87 ASP A N 1
ATOM 656 C CA . ASP A 1 87 ? 22.143 -2.745 -3.761 1.00 69.50 87 ASP A CA 1
ATOM 657 C C . ASP A 1 87 ? 23.223 -2.013 -4.571 1.00 69.50 87 ASP A C 1
ATOM 659 O O . ASP A 1 87 ? 24.215 -1.536 -4.019 1.00 69.50 87 ASP A O 1
ATOM 663 N N . TYR A 1 88 ? 23.022 -1.906 -5.884 1.00 66.19 88 TYR A N 1
ATOM 664 C CA . TYR A 1 88 ? 24.007 -1.350 -6.825 1.00 66.19 88 TYR A CA 1
ATOM 665 C C . TYR A 1 88 ? 23.377 -0.413 -7.870 1.00 66.19 88 TYR A C 1
ATOM 667 O O . TYR A 1 88 ? 24.069 0.178 -8.708 1.00 66.19 88 TYR A O 1
ATOM 675 N N . GLY A 1 89 ? 22.054 -0.254 -7.796 1.00 68.31 89 GLY A N 1
ATOM 676 C CA . GLY A 1 89 ? 21.279 0.624 -8.654 1.00 68.31 89 GLY A CA 1
ATOM 677 C C . GLY A 1 89 ? 21.072 2.008 -8.047 1.00 68.31 89 GLY A C 1
ATOM 678 O O . GLY A 1 89 ? 21.504 2.327 -6.940 1.00 68.31 89 GLY A O 1
ATOM 679 N N . CYS A 1 90 ? 20.357 2.844 -8.789 1.00 83.81 90 CYS A N 1
ATOM 680 C CA . CYS A 1 90 ? 19.858 4.111 -8.272 1.00 83.81 90 CYS A CA 1
ATOM 681 C C . CYS A 1 90 ? 18.376 4.014 -7.943 1.00 83.81 90 CYS A C 1
ATOM 683 O O . CYS A 1 90 ? 17.604 3.352 -8.631 1.00 83.81 90 CYS A O 1
ATOM 685 N N . ASN A 1 91 ? 17.924 4.791 -6.970 1.00 88.62 91 ASN A N 1
ATOM 686 C CA . ASN A 1 91 ? 16.504 5.075 -6.845 1.00 88.62 91 ASN A CA 1
ATOM 687 C C . ASN A 1 91 ? 16.105 6.120 -7.906 1.00 88.62 91 ASN A C 1
ATOM 689 O O . ASN A 1 91 ? 16.677 7.210 -7.941 1.00 88.62 91 ASN A O 1
ATOM 693 N N . CYS A 1 92 ? 15.179 5.787 -8.808 1.00 90.19 92 CYS A N 1
ATOM 694 C CA . CYS A 1 92 ? 14.772 6.691 -9.883 1.00 90.19 92 CYS A CA 1
ATOM 695 C C . CYS A 1 92 ? 13.882 7.824 -9.349 1.00 90.19 92 CYS A C 1
ATOM 697 O O . CYS A 1 92 ? 13.135 7.626 -8.398 1.00 90.19 92 CYS A O 1
ATOM 699 N N . ALA A 1 93 ? 13.895 9.001 -9.983 1.00 91.25 93 ALA A N 1
ATOM 700 C CA . ALA A 1 93 ? 13.110 10.152 -9.513 1.00 91.25 93 ALA A CA 1
ATOM 701 C C . ALA A 1 93 ? 11.609 9.848 -9.250 1.00 91.25 93 ALA A C 1
ATOM 703 O O . ALA A 1 93 ? 11.088 10.292 -8.226 1.00 91.25 93 ALA A O 1
ATOM 704 N N . PRO A 1 94 ? 10.906 9.050 -10.085 1.00 91.56 94 PRO A N 1
ATOM 705 C CA . PRO A 1 94 ? 9.537 8.625 -9.784 1.00 91.56 94 PRO A CA 1
ATOM 706 C C . PRO A 1 94 ? 9.387 7.810 -8.490 1.00 91.56 94 PRO A C 1
ATOM 708 O O . PRO A 1 94 ? 8.372 7.944 -7.812 1.00 91.56 94 PRO A O 1
ATOM 711 N N . CYS A 1 95 ? 10.360 6.960 -8.154 1.00 91.06 95 CYS A N 1
ATOM 712 C CA . CYS A 1 95 ? 10.356 6.173 -6.921 1.00 91.06 95 CYS A CA 1
ATOM 713 C C . CYS A 1 95 ? 10.777 7.006 -5.705 1.00 91.06 95 CYS A C 1
ATOM 715 O O . CYS A 1 95 ? 10.141 6.891 -4.662 1.00 91.06 95 CYS A O 1
ATOM 717 N N . GLN A 1 96 ? 11.729 7.931 -5.864 1.00 92.38 96 GLN A N 1
ATOM 718 C CA . GLN A 1 96 ? 12.104 8.879 -4.807 1.00 92.38 96 GLN A CA 1
ATOM 719 C C . GLN A 1 96 ? 10.899 9.708 -4.355 1.00 92.38 96 GLN A C 1
ATOM 721 O O . GLN A 1 96 ? 10.733 9.993 -3.172 1.00 92.38 96 GLN A O 1
ATOM 726 N N . TYR A 1 97 ? 10.014 10.072 -5.286 1.00 92.69 97 TYR A N 1
ATOM 727 C CA . TYR A 1 97 ? 8.775 10.763 -4.942 1.00 92.69 97 TYR A CA 1
ATOM 728 C C . TYR A 1 97 ? 7.870 9.925 -4.022 1.00 92.69 97 TYR A C 1
ATOM 730 O O . TYR A 1 97 ? 7.304 10.462 -3.071 1.00 92.69 97 TYR A O 1
ATOM 738 N N . LEU A 1 98 ? 7.768 8.613 -4.265 1.00 91.81 98 LEU A N 1
ATOM 739 C CA . LEU A 1 98 ? 7.030 7.704 -3.382 1.00 91.81 98 LEU A CA 1
ATOM 740 C C . LEU A 1 98 ? 7.674 7.620 -1.994 1.00 91.81 98 LEU A C 1
ATOM 742 O O . LEU A 1 98 ? 6.956 7.581 -0.997 1.00 91.81 98 LEU A O 1
ATOM 746 N N . ASP A 1 99 ? 9.006 7.628 -1.924 1.00 92.56 99 ASP A N 1
ATOM 747 C CA . ASP A 1 99 ? 9.739 7.619 -0.654 1.00 92.56 99 ASP A CA 1
ATOM 748 C C . ASP A 1 99 ? 9.449 8.871 0.173 1.00 92.56 99 ASP A C 1
ATOM 750 O O . ASP A 1 99 ? 9.104 8.775 1.353 1.00 92.56 99 ASP A O 1
ATOM 754 N N . HIS A 1 100 ? 9.521 10.044 -0.460 1.00 92.81 100 HIS A N 1
ATOM 755 C CA . HIS A 1 100 ? 9.205 11.312 0.187 1.00 92.81 100 HIS A CA 1
ATOM 756 C C . HIS A 1 100 ? 7.747 11.373 0.649 1.00 92.81 100 HIS A C 1
ATOM 758 O O . HIS A 1 100 ? 7.487 11.772 1.783 1.00 92.81 100 HIS A O 1
ATOM 764 N N . ALA A 1 101 ? 6.801 10.936 -0.185 1.00 90.25 101 ALA A N 1
ATOM 765 C CA . ALA A 1 101 ? 5.387 10.911 0.176 1.00 90.25 101 ALA A CA 1
ATOM 766 C C . ALA A 1 101 ? 5.113 9.990 1.381 1.00 90.25 101 ALA A C 1
ATOM 768 O O . ALA A 1 101 ? 4.447 10.398 2.332 1.00 90.25 101 ALA A O 1
ATOM 769 N N . ASP A 1 102 ? 5.675 8.776 1.384 1.00 90.19 102 ASP A N 1
ATOM 770 C CA . ASP A 1 102 ? 5.538 7.818 2.491 1.00 90.19 102 ASP A CA 1
ATOM 771 C C . ASP A 1 102 ? 6.186 8.349 3.782 1.00 90.19 102 ASP A C 1
ATOM 773 O O . ASP A 1 102 ? 5.652 8.154 4.876 1.00 90.19 102 ASP A O 1
ATOM 777 N N . GLN A 1 103 ? 7.310 9.065 3.672 1.00 90.62 103 GLN A N 1
ATOM 778 C CA . GLN A 1 103 ? 7.942 9.724 4.813 1.00 90.62 103 GLN A CA 1
ATOM 779 C C . GLN A 1 103 ? 7.076 10.863 5.370 1.00 90.62 103 GLN A C 1
ATOM 781 O O . GLN A 1 103 ? 6.881 10.940 6.584 1.00 90.62 103 GLN A O 1
ATOM 786 N N . GLU A 1 104 ? 6.514 11.7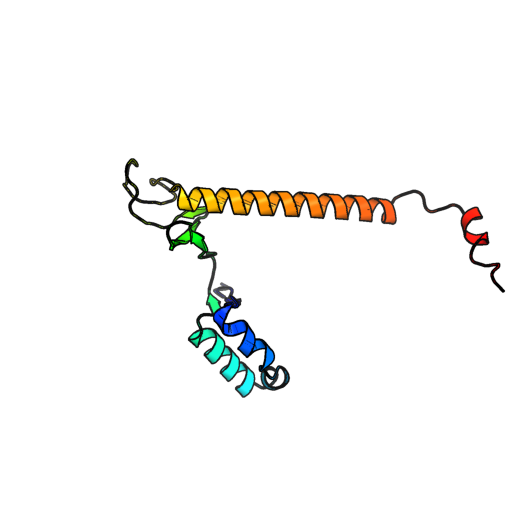18 4.515 1.00 92.31 104 GLU A N 1
ATOM 787 C CA . GLU A 1 104 ? 5.622 12.793 4.952 1.00 92.31 104 GLU A CA 1
ATOM 788 C C . GLU A 1 104 ? 4.371 12.263 5.659 1.00 92.31 104 GLU A C 1
ATOM 790 O O . GLU A 1 104 ? 3.929 12.841 6.656 1.00 92.31 104 GLU A O 1
ATOM 795 N N . GLU A 1 105 ? 3.776 11.179 5.157 1.00 88.12 105 GLU A N 1
ATOM 796 C CA . GLU A 1 105 ? 2.632 10.536 5.805 1.00 88.12 105 GLU A CA 1
ATOM 797 C C . GLU A 1 105 ? 3.002 9.997 7.185 1.00 88.12 105 GLU A C 1
ATOM 799 O O . GLU A 1 105 ? 2.306 10.293 8.159 1.00 88.12 105 GLU A O 1
ATOM 804 N N . LYS A 1 106 ? 4.140 9.303 7.302 1.00 86.38 106 LYS A N 1
ATOM 805 C CA . LYS A 1 106 ? 4.654 8.827 8.593 1.00 86.38 106 LYS A CA 1
ATOM 806 C C . LYS A 1 106 ? 4.917 9.966 9.569 1.00 86.38 106 LYS A C 1
ATOM 808 O O . LYS A 1 106 ? 4.605 9.843 10.750 1.00 86.38 106 LYS A O 1
ATOM 813 N N . GLU A 1 107 ? 5.459 11.089 9.106 1.00 91.25 107 GLU A N 1
ATOM 814 C CA . GLU A 1 107 ? 5.671 12.265 9.952 1.00 91.25 107 GLU A CA 1
ATOM 815 C C . GLU A 1 107 ? 4.351 12.896 10.411 1.00 91.25 107 GLU A C 1
ATOM 817 O O . GLU A 1 107 ? 4.228 13.307 11.570 1.00 91.25 107 GLU A O 1
ATOM 822 N N . LYS A 1 108 ? 3.348 12.974 9.528 1.00 90.44 108 LYS A N 1
ATOM 823 C CA . LYS A 1 108 ? 2.000 13.454 9.871 1.00 90.44 108 LYS A CA 1
ATOM 824 C C . LYS A 1 108 ? 1.342 12.531 10.892 1.00 90.44 108 LYS A C 1
ATOM 826 O O . LYS A 1 108 ? 0.773 13.018 11.868 1.00 90.44 108 LYS A O 1
ATOM 831 N N . GLU A 1 109 ? 1.449 11.222 10.704 1.00 85.94 109 GLU A N 1
ATOM 832 C CA . GLU A 1 109 ? 0.934 10.226 11.639 1.00 85.94 109 GLU A CA 1
ATOM 833 C C . GLU A 1 109 ? 1.647 10.308 12.990 1.00 85.94 109 GLU A C 1
ATOM 835 O O . GLU A 1 109 ? 0.988 10.435 14.018 1.00 85.94 109 GLU A O 1
ATOM 840 N N . PHE A 1 110 ? 2.979 10.390 13.002 1.00 85.50 110 PHE A N 1
ATOM 841 C CA . PHE A 1 110 ? 3.757 10.576 14.226 1.00 85.50 110 PHE A CA 1
ATOM 842 C C . PHE A 1 110 ? 3.348 11.846 14.987 1.00 85.50 110 PHE A C 1
ATOM 844 O O . PHE A 1 110 ? 3.157 11.809 16.204 1.00 85.50 110 PHE A O 1
ATOM 851 N N . LYS A 1 111 ? 3.153 12.970 14.282 1.00 88.19 111 LYS A N 1
ATOM 852 C CA . LYS A 1 111 ? 2.663 14.223 14.881 1.00 88.19 111 LYS A CA 1
ATOM 853 C C . LYS A 1 111 ? 1.263 14.055 15.473 1.00 88.19 111 LYS A C 1
ATOM 855 O O . LYS A 1 111 ? 1.044 14.478 16.606 1.00 88.19 111 LYS A O 1
ATOM 860 N N . ARG A 1 112 ? 0.331 13.422 14.750 1.00 84.12 112 ARG A N 1
ATOM 861 C CA . ARG A 1 112 ? -1.037 13.158 15.232 1.00 84.12 112 ARG A CA 1
ATOM 862 C C . ARG A 1 112 ? -1.033 12.285 16.481 1.00 84.12 112 ARG A C 1
ATOM 864 O O . ARG A 1 112 ? -1.693 12.633 17.455 1.00 84.12 112 ARG A O 1
ATOM 871 N N . THR A 1 113 ? -0.258 11.204 16.472 1.00 77.88 113 THR A N 1
ATOM 872 C CA . THR A 1 113 ? -0.128 10.298 17.614 1.00 77.88 113 THR A CA 1
ATOM 873 C C . THR A 1 113 ? 0.456 11.032 18.809 1.00 77.88 113 THR A C 1
ATOM 875 O O . THR A 1 113 ? -0.137 10.989 19.876 1.00 77.88 113 THR A O 1
ATOM 878 N N . LYS A 1 114 ? 1.534 11.806 18.631 1.00 82.81 114 LYS A N 1
ATOM 879 C CA . LYS A 1 114 ? 2.144 12.588 19.717 1.00 82.81 114 LYS A CA 1
ATOM 880 C C . LYS A 1 114 ? 1.171 13.592 20.346 1.00 82.81 114 LYS A C 1
ATOM 882 O O . LYS A 1 114 ? 1.165 13.747 21.565 1.00 82.81 114 LYS A O 1
ATOM 887 N N . ILE A 1 115 ? 0.344 14.255 19.534 1.00 82.69 115 ILE A N 1
ATOM 888 C CA . ILE A 1 115 ? -0.710 15.157 20.025 1.00 82.69 115 ILE 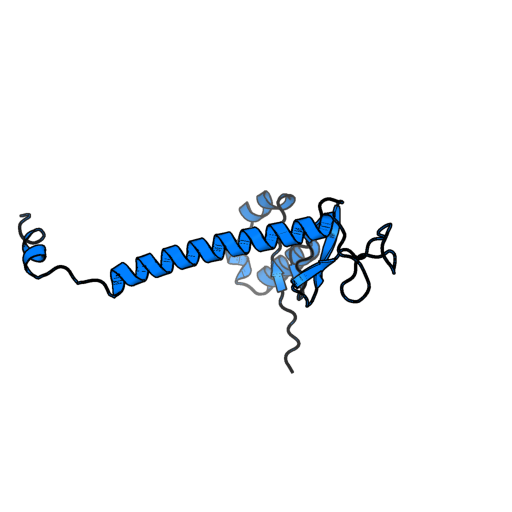A CA 1
ATOM 889 C C . ILE A 1 115 ? -1.755 14.369 20.823 1.00 82.69 115 ILE A C 1
ATOM 891 O O . ILE A 1 115 ? -2.097 14.769 21.933 1.00 82.69 115 ILE A O 1
ATOM 895 N N . ALA A 1 116 ? -2.227 13.238 20.293 1.00 78.88 116 ALA A N 1
ATOM 896 C CA . ALA A 1 116 ? -3.197 12.391 20.980 1.00 78.88 116 ALA A CA 1
ATOM 897 C C . ALA A 1 116 ? -2.652 11.871 22.319 1.00 78.88 116 ALA A C 1
ATOM 899 O O . ALA A 1 116 ? -3.345 11.967 23.325 1.00 78.88 116 ALA A O 1
ATOM 900 N N . THR A 1 117 ? -1.402 11.397 22.364 1.00 82.19 117 THR A N 1
ATOM 901 C CA . THR A 1 117 ? -0.766 10.925 23.603 1.00 82.19 117 THR A CA 1
ATOM 902 C C . THR A 1 117 ? -0.642 12.050 24.622 1.00 82.19 117 THR A C 1
ATOM 904 O O . THR A 1 117 ? -1.050 11.877 25.760 1.00 82.19 117 THR A O 1
ATOM 907 N N . SER A 1 118 ? -0.187 13.236 24.203 1.00 82.62 118 SER A N 1
ATOM 908 C CA . SER A 1 118 ? -0.099 14.401 25.090 1.00 82.62 118 SER A CA 1
ATOM 909 C C . SER A 1 118 ? -1.457 14.809 25.673 1.00 82.62 118 SER A C 1
ATOM 911 O O . SER A 1 118 ? -1.520 15.253 26.817 1.00 82.62 118 SER A O 1
ATOM 913 N N . MET A 1 119 ? -2.536 14.692 24.897 1.00 77.88 119 MET A N 1
ATOM 914 C CA . MET A 1 119 ? -3.889 15.028 25.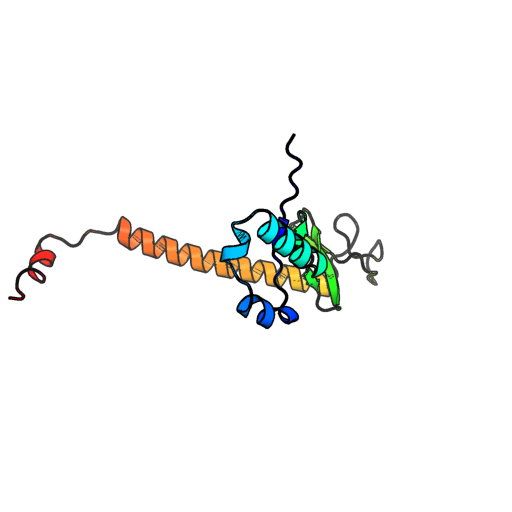344 1.00 77.88 119 MET A CA 1
ATOM 915 C C . MET A 1 119 ? -4.454 13.964 26.293 1.00 77.88 119 MET A C 1
ATOM 917 O O . MET A 1 119 ? -5.034 14.307 27.320 1.00 77.88 119 MET A O 1
ATOM 921 N N . ILE A 1 120 ? -4.226 12.683 25.988 1.00 81.25 120 ILE A N 1
ATOM 922 C CA . ILE A 1 120 ? -4.586 11.559 26.861 1.00 81.25 120 ILE A CA 1
ATOM 923 C C . ILE A 1 120 ? -3.838 11.660 28.194 1.00 81.25 120 ILE A C 1
ATOM 925 O O . ILE A 1 120 ? -4.454 11.501 29.245 1.00 81.25 120 ILE A O 1
ATOM 929 N N . ASP A 1 121 ? -2.544 11.973 28.175 1.00 83.19 121 ASP A N 1
ATOM 930 C CA . ASP A 1 121 ? -1.738 12.111 29.389 1.00 83.19 121 ASP A CA 1
ATOM 931 C C . ASP A 1 121 ? -2.230 13.263 30.271 1.00 83.19 121 ASP A C 1
ATOM 933 O O . ASP A 1 121 ? -2.302 13.107 31.487 1.00 83.19 121 ASP A O 1
ATOM 937 N N . SER A 1 122 ? -2.654 14.383 29.677 1.00 81.25 122 SER A N 1
ATOM 938 C CA . SER A 1 122 ? -3.278 15.482 30.426 1.00 81.25 122 SER A CA 1
ATOM 939 C C . SER A 1 122 ? -4.601 15.057 31.077 1.00 81.25 122 SER A C 1
ATOM 941 O O . SER A 1 122 ? -4.880 15.435 32.206 1.00 81.25 122 SER A O 1
ATOM 943 N N . TRP A 1 123 ? -5.412 14.213 30.442 1.00 73.19 123 TRP A N 1
ATOM 944 C CA . TRP A 1 123 ? -6.635 13.706 31.082 1.00 73.19 123 TRP A CA 1
ATOM 945 C C . TRP A 1 123 ? -6.373 12.646 32.151 1.00 73.19 123 TRP A C 1
ATOM 947 O O . TRP A 1 123 ? -7.155 12.510 33.089 1.00 73.19 123 TRP A O 1
ATOM 957 N N . THR A 1 124 ? -5.300 11.875 31.989 1.00 79.56 124 THR A N 1
ATOM 958 C CA . THR A 1 124 ? -5.014 10.706 32.828 1.00 79.56 124 THR A CA 1
ATOM 959 C C . THR A 1 124 ? -4.201 11.076 34.066 1.00 79.56 124 THR A C 1
ATOM 961 O O . THR A 1 124 ? -4.401 10.485 35.126 1.00 79.56 124 THR A O 1
ATOM 964 N N . TRP A 1 125 ? -3.291 12.046 33.943 1.00 82.06 125 TRP A N 1
ATOM 965 C CA . TRP A 1 125 ? -2.266 12.327 34.950 1.00 82.06 125 TRP A CA 1
ATOM 966 C C . TRP A 1 125 ? -2.196 13.783 35.414 1.00 82.06 125 TRP A C 1
ATOM 968 O O . TRP A 1 125 ? -1.428 14.070 36.334 1.00 82.06 125 TRP A O 1
ATOM 978 N N . ASP A 1 126 ? -2.954 14.703 34.814 1.00 75.00 126 ASP A N 1
ATOM 979 C CA . ASP A 1 126 ? -3.026 16.074 35.326 1.00 75.00 126 ASP A CA 1
ATOM 980 C C . ASP A 1 126 ? -3.832 16.131 36.635 1.00 75.00 126 ASP A C 1
ATOM 982 O O . ASP A 1 126 ? -4.513 15.180 37.035 1.00 75.00 126 ASP A O 1
ATOM 986 N N . SER A 1 127 ? -3.719 17.252 37.342 1.00 75.62 127 SER A N 1
ATOM 987 C CA . SER A 1 127 ? -4.347 17.450 38.644 1.00 75.62 127 SER A CA 1
ATOM 988 C C . SER A 1 127 ? -5.861 17.301 38.524 1.00 75.62 127 SER A C 1
ATOM 990 O O . SER A 1 127 ? -6.542 18.140 37.934 1.00 75.62 127 SER A O 1
ATOM 992 N N . GLN A 1 128 ? -6.390 16.231 39.116 1.00 66.88 128 GLN A N 1
ATOM 993 C CA . GLN A 1 128 ? -7.824 15.995 39.190 1.00 66.88 128 GLN A CA 1
ATOM 994 C C . GLN A 1 128 ? -8.489 17.217 39.849 1.00 66.88 128 GLN A C 1
ATOM 996 O O . GLN A 1 128 ? -7.984 17.694 40.874 1.00 66.88 128 GLN A O 1
ATOM 1001 N N . PRO A 1 129 ? -9.578 17.765 39.279 1.00 68.69 129 PRO A N 1
ATOM 1002 C CA . PRO A 1 129 ? -10.212 18.949 39.838 1.00 68.69 129 PRO A CA 1
ATOM 1003 C C . PRO A 1 129 ? -10.579 18.688 41.300 1.00 68.69 129 PRO A C 1
ATOM 1005 O O . PRO A 1 129 ? -11.167 17.661 41.640 1.00 68.69 129 PRO A O 1
ATOM 1008 N N . GLY A 1 130 ? -10.179 19.608 42.181 1.00 69.62 130 GLY A N 1
ATOM 1009 C CA . GLY A 1 130 ? -10.425 19.475 43.613 1.00 69.62 130 GLY A CA 1
ATOM 1010 C C . GLY A 1 130 ? -11.921 19.393 43.926 1.00 69.62 130 GLY A C 1
ATOM 1011 O O . GLY A 1 130 ? -12.756 19.889 43.176 1.00 69.62 130 GLY A O 1
ATOM 1012 N N . TRP A 1 131 ? -12.257 18.810 45.075 1.00 68.19 131 TRP A N 1
ATOM 1013 C CA . TRP A 1 131 ? -13.628 18.555 45.543 1.00 68.19 131 TRP A CA 1
ATOM 1014 C C . TRP A 1 131 ? -14.601 19.751 45.467 1.00 68.19 131 TRP A C 1
ATOM 1016 O O . TRP A 1 131 ? -15.805 19.548 45.343 1.00 68.19 131 TRP A O 1
ATOM 1026 N N . TYR A 1 132 ? -14.105 20.991 45.462 1.00 67.06 132 TYR A N 1
ATOM 1027 C CA . TYR A 1 132 ? -14.908 22.200 45.244 1.00 67.06 132 TYR A CA 1
ATOM 1028 C C . TYR A 1 132 ? -15.570 22.290 43.852 1.00 67.06 132 TYR A C 1
ATOM 1030 O O . TYR A 1 132 ? -16.561 22.997 43.705 1.00 67.06 132 TYR A O 1
ATOM 1038 N N . PHE A 1 133 ? -15.070 21.574 42.838 1.00 59.25 133 PHE A N 1
ATOM 1039 C CA . PHE A 1 133 ? -15.662 21.526 41.491 1.00 59.25 133 PHE A CA 1
ATOM 1040 C C . PHE A 1 133 ? -16.877 20.587 41.380 1.00 59.25 133 PHE A C 1
ATOM 1042 O O . PHE A 1 133 ? -17.630 20.682 40.414 1.00 59.25 133 PHE A O 1
ATOM 1049 N N . LEU A 1 134 ? -17.102 19.702 42.358 1.00 56.25 134 LEU A N 1
ATOM 1050 C CA . LEU A 1 134 ? -18.213 18.738 42.340 1.00 56.25 134 LEU A CA 1
ATOM 1051 C C . LEU A 1 134 ? -19.559 19.343 42.774 1.00 56.25 134 LEU A C 1
ATOM 1053 O O . LEU A 1 134 ? -20.596 18.718 42.571 1.00 56.25 134 LEU A O 1
ATOM 1057 N N . TYR A 1 135 ? -19.568 20.561 43.323 1.00 56.16 135 TYR A N 1
ATOM 1058 C CA . TYR A 1 135 ? -20.800 21.238 43.747 1.00 56.16 135 TYR A CA 1
ATOM 1059 C C . TYR A 1 135 ? -21.595 21.864 42.592 1.00 56.16 135 TYR A C 1
ATOM 1061 O O . TYR A 1 135 ? -22.766 22.167 42.763 1.00 56.16 135 TYR A O 1
ATOM 1069 N N . PHE A 1 136 ? -21.006 22.016 41.401 1.00 53.62 136 PHE A N 1
ATOM 1070 C CA . PHE A 1 136 ? -21.707 22.597 40.247 1.00 53.62 136 PHE A CA 1
ATOM 1071 C C . PHE A 1 136 ? -22.606 21.611 39.480 1.00 53.62 136 PHE A C 1
ATOM 1073 O O . PHE A 1 136 ? -23.359 22.048 38.620 1.00 53.62 136 PHE A O 1
ATOM 1080 N N . PHE A 1 137 ? -22.548 20.306 39.773 1.00 48.78 137 PHE A N 1
ATOM 1081 C CA . PHE A 1 137 ? -23.347 19.283 39.073 1.00 48.78 137 PHE A CA 1
ATOM 1082 C C . PHE A 1 137 ? -24.416 18.605 39.943 1.00 48.78 137 PHE A C 1
ATOM 1084 O O . PHE A 1 137 ? -25.149 17.760 39.438 1.00 48.78 137 PHE A O 1
ATOM 1091 N N . ILE A 1 138 ? -24.502 18.943 41.235 1.00 54.84 138 ILE A N 1
ATOM 1092 C CA . ILE A 1 138 ? -25.479 18.348 42.167 1.00 54.84 138 ILE A CA 1
ATOM 1093 C C . ILE A 1 138 ? -26.657 19.303 42.449 1.00 54.84 138 ILE A C 1
ATOM 1095 O O . ILE A 1 138 ? -27.703 18.845 42.894 1.00 54.84 138 ILE A O 1
ATOM 1099 N N . ASP A 1 139 ? -26.536 20.590 42.107 1.00 50.50 139 ASP A N 1
ATOM 1100 C CA . ASP A 1 139 ? -27.585 21.605 42.291 1.00 50.50 139 ASP A CA 1
ATOM 1101 C C . ASP A 1 139 ? -28.235 22.037 40.959 1.00 50.50 139 ASP A C 1
ATOM 1103 O O . ASP A 1 139 ? -28.354 23.227 40.671 1.00 50.50 139 ASP A O 1
ATOM 1107 N N . ASP A 1 140 ? -28.677 21.078 40.142 1.00 49.59 140 ASP A N 1
ATOM 1108 C CA . ASP A 1 140 ? -29.760 21.328 39.179 1.00 49.59 140 ASP A CA 1
ATOM 1109 C C . ASP A 1 140 ? -30.888 20.317 39.459 1.00 49.59 140 ASP A C 1
ATOM 1111 O O . ASP A 1 140 ? -30.693 19.105 39.371 1.00 49.59 140 ASP A O 1
ATOM 1115 N N . HIS A 1 141 ? -32.007 20.886 39.915 1.00 49.84 141 HIS A N 1
ATOM 1116 C CA . HIS A 1 141 ? -33.235 20.336 40.511 1.00 49.84 141 HIS A CA 1
ATOM 1117 C C . HIS A 1 141 ? -33.760 18.962 40.063 1.00 49.84 141 HIS A C 1
ATOM 1119 O O . HIS A 1 141 ? -33.921 18.731 38.844 1.00 49.84 141 HIS A O 1
#

pLDDT: mean 79.22, std 13.06, range [33.31, 94.94]

Sequence (141 aa):
MSWASEIYLHAQARLDNRWLTINLQDVFVREGLSRLWNDLVCNGELISGAAKDVINAAGVLAKKGESGLYFCGSATSGCTEDTCQPDYGCNCAPCQYLDHADQEEKEKEFKRTKIATSMIDSWTWDSQPGWYFLYFFIDDH

Foldseek 3Di:
DDPQFDKAFADDPVCVVVVVVDDPVLCVDPVSVVVVVVVCVVVVRIDTHAWPQDQFPVRATWTQDPVRFTFRQDAAPPAPVRGTDDPRTHPDPRRVVVSVVVVVVVVVVVVVVVVVVVVVCCVVPNDDDDPVVVVVPPPDD